Protein AF-A0A543ISK7-F1 (afdb_monomer)

pLDDT: mean 84.88, std 14.24, range [54.56, 98.5]

Foldseek 3Di:
DDQAQAWWDDVHFIKGFHDFDDPDDDGQWTWIAGPVRDTDIDGPPRTHHDPDPDPVPCDDPD

Secondary structure (DSSP, 8-state):
---TT-EEEETTEEEEEEEE--SSS--SEEEEEETT--EEEEESTT-EEPPPPPGGG-----

Solvent-accessible surface area (backbone atoms only — not comparable to full-atom values): 3917 Å² total; per-residue (Å²): 134,84,64,53,76,40,62,27,22,55,92,83,40,63,29,35,27,72,41,70,51,74,81,96,76,63,61,50,42,26,34,32,34,40,88,88,67,51,72,46,80,43,62,43,74,79,56,38,74,65,79,74,84,60,81,83,76,66,73,79,84,124

Structure (mmCIF, N/CA/C/O backbone):
data_AF-A0A543ISK7-F1
#
_entry.id   AF-A0A543ISK7-F1
#
loop_
_atom_site.group_PDB
_atom_site.id
_atom_site.type_symbol
_atom_site.label_atom_id
_atom_site.label_alt_id
_atom_site.label_comp_id
_atom_site.label_asym_id
_atom_site.label_entity_id
_atom_site.label_seq_id
_atom_site.pdbx_PDB_ins_code
_atom_site.Cartn_x
_atom_site.Cartn_y
_atom_site.Cartn_z
_atom_site.occupancy
_atom_site.B_iso_or_equiv
_atom_site.auth_seq_id
_atom_site.auth_comp_id
_atom_site.auth_asym_id
_atom_site.auth_atom_id
_atom_site.pdbx_PDB_model_num
ATOM 1 N N . MET A 1 1 ? 5.470 11.999 -8.035 1.00 61.50 1 MET A N 1
ATOM 2 C CA . MET A 1 1 ? 5.008 11.786 -6.641 1.00 61.50 1 MET A CA 1
ATOM 3 C C . MET A 1 1 ? 5.223 10.327 -6.253 1.00 61.50 1 MET A C 1
ATOM 5 O O . MET A 1 1 ? 4.746 9.462 -6.979 1.00 61.50 1 MET A O 1
ATOM 9 N N . SER A 1 2 ? 5.928 10.038 -5.155 1.00 80.50 2 SER A N 1
ATOM 10 C CA . SER A 1 2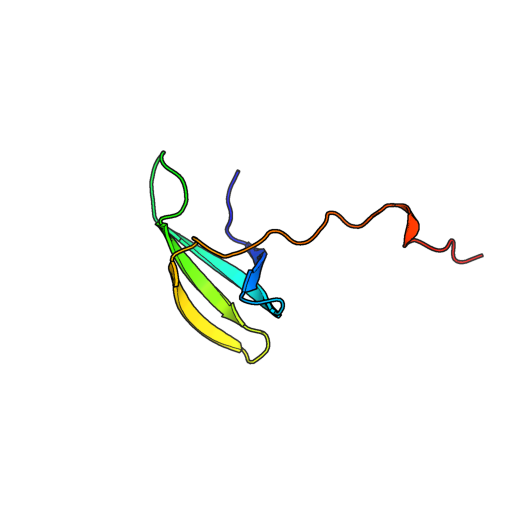 ? 6.125 8.654 -4.688 1.00 80.50 2 SER A CA 1
ATOM 11 C C . SER A 1 2 ? 4.854 8.092 -4.032 1.00 80.50 2 SER A C 1
ATOM 13 O O . SER A 1 2 ? 4.093 8.832 -3.397 1.00 80.50 2 SER A O 1
ATOM 15 N N . ILE A 1 3 ? 4.608 6.789 -4.210 1.00 87.94 3 ILE A N 1
ATOM 16 C CA . ILE A 1 3 ? 3.510 6.056 -3.557 1.00 87.94 3 ILE A CA 1
ATOM 17 C C . ILE A 1 3 ? 3.913 5.437 -2.215 1.00 87.94 3 ILE A C 1
ATOM 19 O O . ILE A 1 3 ? 3.035 5.052 -1.449 1.00 87.94 3 ILE A O 1
ATOM 23 N N . VAL A 1 4 ? 5.215 5.336 -1.941 1.00 91.75 4 VAL A N 1
ATOM 24 C CA . VAL A 1 4 ? 5.741 4.773 -0.693 1.00 91.75 4 VAL A CA 1
ATOM 25 C C . VAL A 1 4 ? 5.303 5.636 0.489 1.00 91.75 4 VAL A C 1
ATOM 27 O O . VAL A 1 4 ? 5.239 6.860 0.386 1.00 91.75 4 VAL A O 1
ATOM 30 N N . GLY A 1 5 ? 4.948 4.984 1.595 1.00 92.00 5 GLY A N 1
ATOM 31 C CA . GLY A 1 5 ? 4.436 5.605 2.814 1.00 92.00 5 GLY A CA 1
ATOM 32 C C . GLY A 1 5 ? 2.945 5.937 2.778 1.00 92.00 5 GLY A C 1
ATOM 33 O O . GLY A 1 5 ? 2.371 6.228 3.824 1.00 92.00 5 GLY A O 1
ATOM 34 N N . ARG A 1 6 ? 2.290 5.870 1.613 1.00 92.88 6 ARG A N 1
ATOM 35 C CA . ARG A 1 6 ? 0.854 6.153 1.497 1.00 92.88 6 ARG A CA 1
ATOM 36 C C . ARG A 1 6 ? 0.013 4.957 1.932 1.00 92.88 6 ARG A C 1
ATOM 38 O O . ARG A 1 6 ? 0.376 3.806 1.683 1.00 92.88 6 ARG A O 1
ATOM 45 N N . VAL A 1 7 ? -1.147 5.261 2.506 1.00 94.94 7 VAL A N 1
ATOM 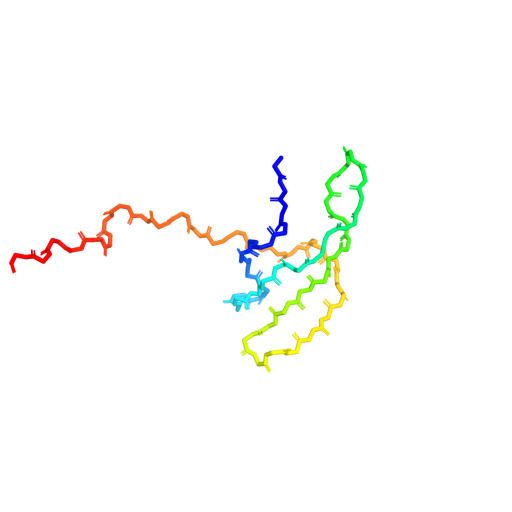46 C CA . VAL A 1 7 ? -2.179 4.279 2.846 1.00 94.94 7 VAL A CA 1
ATOM 47 C C . VAL A 1 7 ? -3.207 4.197 1.718 1.00 94.94 7 VAL A C 1
ATOM 49 O O . VAL A 1 7 ? -3.644 5.214 1.174 1.00 94.94 7 VAL A O 1
ATOM 52 N N . TYR A 1 8 ? -3.571 2.972 1.363 1.00 95.44 8 TYR A N 1
ATOM 53 C CA . TYR A 1 8 ? -4.607 2.628 0.396 1.00 95.44 8 TYR A CA 1
ATOM 54 C C . TYR A 1 8 ? -5.586 1.638 1.018 1.00 95.44 8 TYR A C 1
ATOM 56 O O . TYR A 1 8 ? -5.343 1.117 2.098 1.00 95.44 8 TYR A O 1
ATOM 64 N N . LEU A 1 9 ? -6.671 1.346 0.310 1.00 96.44 9 LEU A N 1
ATOM 65 C CA . LEU A 1 9 ? -7.632 0.320 0.678 1.00 96.44 9 LEU A CA 1
ATOM 66 C C . LEU A 1 9 ? -7.461 -0.930 -0.192 1.00 96.44 9 LEU A C 1
ATOM 68 O O . LEU A 1 9 ? -7.600 -0.868 -1.417 1.00 96.44 9 LEU A O 1
ATOM 72 N N . GLU A 1 10 ? -7.232 -2.073 0.449 1.00 96.12 10 GLU A N 1
ATOM 73 C CA . GLU A 1 10 ? -7.392 -3.418 -0.103 1.00 96.12 10 GLU A CA 1
ATOM 74 C C . GLU A 1 10 ? -8.753 -3.956 0.351 1.00 96.12 10 GLU A C 1
ATOM 76 O O . GLU A 1 10 ? -8.946 -4.246 1.526 1.00 96.12 10 GLU A O 1
ATOM 81 N N . LYS A 1 11 ? -9.720 -4.074 -0.572 1.00 94.44 11 LYS A N 1
ATOM 82 C CA . LYS A 1 11 ? -11.081 -4.564 -0.258 1.00 94.44 11 LYS A CA 1
ATOM 83 C C . LYS A 1 11 ? -11.731 -3.831 0.937 1.00 94.44 11 LYS A C 1
ATOM 85 O O . LYS A 1 11 ? -12.401 -4.443 1.756 1.00 94.44 11 LYS A O 1
ATOM 90 N N . GLY A 1 12 ? -11.504 -2.519 1.037 1.00 94.62 12 GLY A N 1
ATOM 91 C CA . GLY A 1 12 ? -12.034 -1.680 2.119 1.00 94.62 12 GLY A CA 1
ATOM 92 C C . GLY A 1 12 ? -11.181 -1.635 3.389 1.00 94.62 12 GLY A C 1
ATOM 93 O O . GLY A 1 12 ? -11.483 -0.833 4.262 1.00 94.62 12 GLY A O 1
ATOM 94 N N . ARG A 1 13 ? -10.098 -2.417 3.486 1.00 95.06 13 ARG A N 1
ATOM 95 C CA . ARG A 1 13 ? -9.194 -2.413 4.647 1.00 95.06 13 ARG A CA 1
ATOM 96 C C . ARG A 1 13 ? -7.904 -1.644 4.357 1.00 95.06 13 ARG A C 1
ATOM 98 O O . ARG A 1 13 ? -7.390 -1.758 3.239 1.00 95.06 13 ARG A O 1
ATOM 105 N N . PRO A 1 14 ? -7.378 -0.859 5.309 1.00 95.81 14 PRO A N 1
ATOM 106 C CA . PRO A 1 14 ? -6.194 -0.045 5.079 1.00 95.81 14 PRO A CA 1
ATOM 107 C C . PRO A 1 14 ? -4.931 -0.901 4.927 1.00 95.81 14 PRO A C 1
ATOM 109 O O . PRO A 1 14 ? -4.711 -1.870 5.650 1.00 95.81 14 PRO A O 1
ATOM 112 N N . VAL A 1 15 ? -4.088 -0.514 3.972 1.00 97.25 15 VAL A N 1
ATOM 113 C CA . VAL A 1 15 ? -2.765 -1.091 3.726 1.00 97.25 15 VAL A CA 1
ATOM 114 C C . VAL A 1 15 ? -1.761 0.017 3.428 1.00 97.25 15 VAL A C 1
ATOM 116 O O . VAL A 1 15 ? -2.044 0.933 2.651 1.00 97.25 15 VAL A O 1
ATOM 119 N N . ARG A 1 16 ? -0.573 -0.050 4.029 1.00 97.19 16 ARG A N 1
ATOM 120 C CA . ARG A 1 16 ? 0.508 0.919 3.810 1.00 97.19 16 ARG A CA 1
ATOM 121 C C . ARG A 1 16 ? 1.457 0.404 2.741 1.00 97.19 16 ARG A C 1
ATOM 123 O O . ARG A 1 16 ? 1.947 -0.712 2.842 1.00 97.19 16 ARG A O 1
ATOM 130 N N . VAL A 1 17 ? 1.766 1.217 1.735 1.00 95.44 17 VAL A N 1
ATOM 131 C CA . VAL A 1 17 ? 2.785 0.867 0.735 1.00 95.44 17 VAL A CA 1
ATOM 132 C C . VAL A 1 17 ? 4.176 1.098 1.320 1.00 95.44 17 VAL A C 1
ATOM 134 O O . VAL A 1 17 ? 4.523 2.227 1.665 1.00 95.44 17 VAL A O 1
ATOM 137 N N . LEU A 1 18 ? 4.991 0.048 1.380 1.00 95.81 18 LEU A N 1
ATOM 138 C CA . LEU A 1 18 ? 6.378 0.103 1.847 1.00 95.81 18 LEU A CA 1
ATOM 139 C C . LEU A 1 18 ? 7.373 0.247 0.692 1.00 95.81 18 LEU A C 1
ATOM 141 O O . LEU A 1 18 ? 8.355 0.971 0.807 1.00 95.81 18 LEU A O 1
ATOM 145 N N . ILE A 1 19 ? 7.114 -0.423 -0.433 1.00 93.62 19 ILE A N 1
ATOM 146 C CA . ILE A 1 19 ? 7.983 -0.402 -1.616 1.00 93.62 19 ILE A CA 1
ATOM 147 C C . ILE A 1 19 ? 7.108 -0.365 -2.864 1.00 93.62 19 ILE A C 1
ATOM 149 O O . ILE A 1 19 ? 6.098 -1.065 -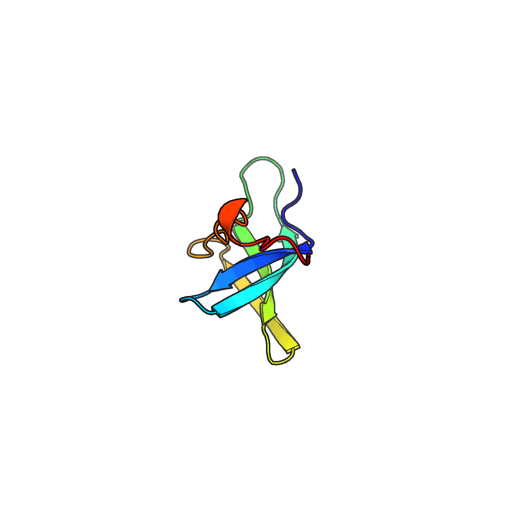2.943 1.00 93.62 19 ILE A O 1
ATOM 153 N N . GLY A 1 20 ? 7.505 0.435 -3.851 1.00 88.25 20 GLY A N 1
ATOM 154 C CA . GLY A 1 20 ? 6.948 0.390 -5.198 1.00 88.25 20 GLY A CA 1
ATOM 155 C C . GLY A 1 20 ? 8.054 0.191 -6.224 1.00 88.25 20 GLY A C 1
ATOM 156 O O . GLY A 1 20 ? 9.074 0.874 -6.167 1.00 88.25 20 GLY A O 1
ATOM 157 N N . TRP A 1 21 ? 7.840 -0.725 -7.168 1.00 82.44 21 TRP A N 1
ATOM 158 C CA . TRP A 1 21 ? 8.77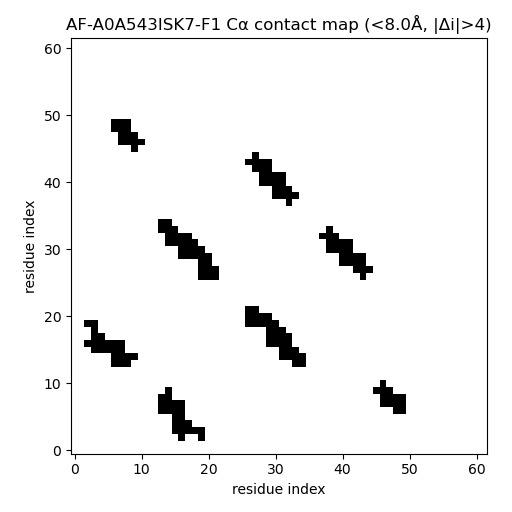6 -0.984 -8.262 1.00 82.44 21 TRP A CA 1
ATOM 159 C C . TRP A 1 21 ? 8.231 -0.448 -9.593 1.00 82.44 21 TRP A C 1
ATOM 161 O O . TRP A 1 21 ? 7.046 -0.613 -9.899 1.00 82.44 21 TRP A O 1
ATOM 171 N N . GLY A 1 22 ? 9.113 0.157 -10.396 1.00 70.94 22 GLY A N 1
ATOM 172 C CA . GLY A 1 22 ? 8.838 0.594 -11.771 1.00 70.94 22 GLY A CA 1
ATOM 173 C C . GLY A 1 22 ? 9.290 2.029 -12.067 1.00 70.94 22 GLY A C 1
ATOM 174 O O . GLY A 1 22 ? 8.983 2.953 -11.317 1.00 70.94 22 GLY A O 1
ATOM 175 N N . ARG A 1 23 ? 9.997 2.227 -13.188 1.00 64.00 23 ARG A N 1
ATOM 176 C CA . ARG A 1 23 ? 10.271 3.554 -13.768 1.00 64.00 23 ARG A CA 1
ATOM 177 C C . ARG A 1 23 ? 9.148 3.926 -14.750 1.00 64.00 23 ARG A C 1
ATOM 179 O O . ARG A 1 23 ? 8.766 3.111 -15.580 1.00 64.00 23 ARG A O 1
ATOM 186 N N . GLY A 1 24 ? 8.625 5.150 -14.654 1.00 62.72 24 GLY A N 1
ATOM 187 C CA . GLY A 1 24 ? 7.916 5.847 -15.743 1.00 62.72 24 GLY A CA 1
ATOM 188 C C . GLY A 1 24 ? 6.474 5.441 -16.104 1.00 62.72 24 GLY A C 1
ATOM 189 O O . GLY A 1 24 ? 5.810 6.235 -16.754 1.00 62.72 24 GLY A O 1
ATOM 190 N N . GLY A 1 25 ? 5.957 4.279 -15.680 1.00 67.69 25 GLY A N 1
ATOM 191 C CA . GLY A 1 25 ? 4.634 3.768 -16.116 1.00 67.69 25 GLY A CA 1
ATOM 192 C C . GLY A 1 25 ? 3.586 3.547 -15.017 1.00 67.69 25 GLY A C 1
ATOM 193 O O . GLY A 1 25 ? 2.543 2.950 -15.266 1.00 67.69 25 GLY A O 1
ATOM 194 N N . GLY A 1 26 ? 3.869 3.990 -13.791 1.00 70.50 26 GLY A N 1
ATOM 195 C CA . GLY A 1 26 ? 3.051 3.694 -12.615 1.00 70.50 26 GLY A CA 1
ATOM 196 C C . GLY A 1 26 ? 3.423 2.369 -11.927 1.00 70.50 26 GLY A C 1
ATOM 197 O O . GLY A 1 26 ? 4.159 1.545 -12.474 1.00 70.50 26 GLY A O 1
ATOM 198 N N . PRO A 1 27 ? 2.966 2.172 -10.682 1.00 78.44 27 PRO A N 1
ATOM 199 C CA . PRO A 1 27 ? 3.325 1.008 -9.876 1.00 78.44 27 PRO A CA 1
ATOM 200 C C . PRO A 1 27 ? 2.658 -0.274 -10.396 1.00 78.44 27 PRO A C 1
ATOM 202 O O . PRO A 1 27 ? 1.434 -0.350 -10.491 1.00 78.44 27 PRO A O 1
ATOM 205 N N . ARG A 1 28 ? 3.456 -1.307 -10.700 1.00 86.75 28 ARG A N 1
ATOM 206 C CA . ARG A 1 28 ? 2.940 -2.643 -11.061 1.00 86.75 28 ARG A CA 1
ATOM 207 C C . ARG A 1 28 ? 2.634 -3.457 -9.818 1.00 86.75 28 ARG A C 1
ATOM 209 O O . ARG A 1 28 ? 1.472 -3.693 -9.500 1.00 86.75 28 ARG A O 1
ATOM 216 N N . ASN A 1 29 ? 3.699 -3.845 -9.127 1.00 91.31 29 ASN A N 1
ATOM 217 C CA . ASN A 1 29 ? 3.652 -4.541 -7.855 1.00 91.31 29 ASN A CA 1
ATOM 218 C C . ASN A 1 29 ? 4.161 -3.608 -6.761 1.00 91.31 29 ASN A C 1
ATOM 220 O O . ASN A 1 29 ? 4.972 -2.712 -7.012 1.00 91.31 29 ASN A O 1
ATOM 224 N N . VAL A 1 30 ? 3.663 -3.829 -5.555 1.00 94.25 30 VAL A N 1
ATOM 225 C CA . VAL A 1 30 ? 4.023 -3.088 -4.354 1.00 94.25 30 VAL A CA 1
ATOM 226 C C . VAL A 1 30 ? 4.162 -4.049 -3.187 1.00 94.25 30 VAL A C 1
ATOM 228 O O . VAL A 1 30 ? 3.437 -5.042 -3.118 1.00 94.25 30 VAL A O 1
ATOM 231 N N . LEU A 1 31 ? 5.085 -3.747 -2.279 1.00 96.81 31 LEU A N 1
ATOM 232 C CA . LEU A 1 31 ? 5.082 -4.333 -0.946 1.00 96.81 31 LEU A CA 1
ATOM 233 C C . LEU A 1 31 ? 4.117 -3.521 -0.095 1.00 96.81 31 LEU A C 1
ATOM 235 O O . LEU A 1 31 ? 4.280 -2.301 0.011 1.00 96.81 31 LEU A O 1
ATOM 239 N N . VAL A 1 32 ? 3.141 -4.187 0.508 1.00 97.50 32 VAL A N 1
ATOM 240 C CA . VAL A 1 32 ? 2.224 -3.564 1.459 1.00 97.50 32 VAL A CA 1
ATOM 241 C C . VAL A 1 32 ? 2.345 -4.193 2.834 1.00 97.50 32 VAL A C 1
ATOM 243 O O . VAL A 1 32 ? 2.660 -5.375 2.950 1.00 97.50 32 VAL A O 1
ATOM 246 N N . GLU A 1 33 ? 2.056 -3.394 3.851 1.00 98.44 33 GLU A N 1
ATOM 247 C CA . GLU A 1 33 ? 1.822 -3.823 5.224 1.00 98.44 33 GLU A CA 1
ATOM 248 C C . GLU A 1 33 ? 0.342 -3.645 5.567 1.00 98.44 33 GLU A C 1
ATOM 250 O O . GLU A 1 33 ? -0.247 -2.600 5.269 1.00 98.44 33 GLU A O 1
ATOM 255 N N . ARG A 1 34 ? -0.262 -4.684 6.142 1.00 97.56 34 ARG A N 1
ATOM 256 C CA . ARG A 1 34 ? -1.654 -4.695 6.609 1.00 97.56 34 ARG A CA 1
ATOM 257 C C . ARG A 1 34 ? -1.739 -4.316 8.088 1.00 97.56 34 ARG A C 1
ATOM 259 O O . ARG A 1 34 ? -0.726 -4.212 8.770 1.00 97.56 34 ARG A O 1
ATOM 266 N N . GLU A 1 35 ? -2.963 -4.150 8.586 1.00 96.25 35 GLU A N 1
ATOM 267 C CA . GLU A 1 35 ? -3.245 -3.838 9.999 1.00 96.25 35 GLU A CA 1
ATOM 268 C C . GLU A 1 35 ? -2.671 -4.869 10.983 1.00 96.25 35 GLU A C 1
ATOM 270 O O . GLU A 1 35 ? -2.270 -4.505 12.082 1.00 96.25 35 GLU A O 1
ATOM 275 N N . ASP A 1 36 ? -2.595 -6.141 10.587 1.00 96.62 36 ASP A N 1
ATOM 276 C CA . ASP A 1 36 ? -2.023 -7.229 11.392 1.00 96.62 36 ASP A CA 1
ATOM 277 C C . ASP A 1 36 ? -0.480 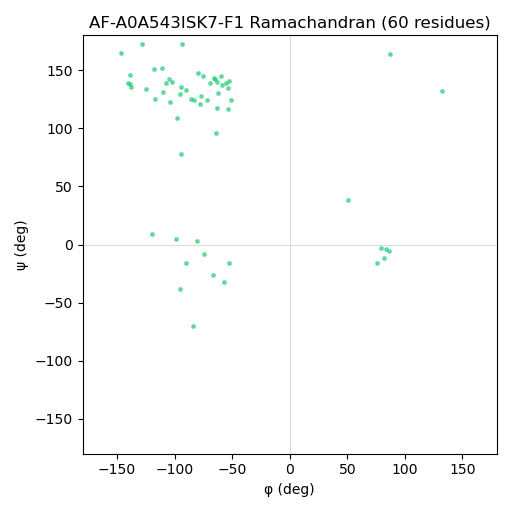-7.289 11.340 1.00 96.62 36 ASP A C 1
ATOM 279 O O . ASP A 1 36 ? 0.127 -8.205 11.890 1.00 96.62 36 ASP A O 1
ATOM 283 N N . GLY A 1 37 ? 0.167 -6.341 10.652 1.00 97.56 37 GLY A N 1
ATOM 284 C CA . GLY A 1 37 ? 1.619 -6.286 10.462 1.00 97.56 37 GLY A CA 1
ATOM 285 C C . GLY A 1 37 ? 2.159 -7.224 9.376 1.00 97.56 37 GLY A C 1
ATOM 286 O O . GLY A 1 37 ? 3.362 -7.188 9.071 1.00 97.56 37 GLY A O 1
ATOM 287 N N . SER A 1 38 ? 1.300 -8.043 8.755 1.00 98.00 38 SER A N 1
ATOM 288 C CA . SER A 1 38 ? 1.700 -8.924 7.659 1.00 98.00 38 SER A CA 1
ATOM 289 C C . SER A 1 38 ? 2.147 -8.117 6.441 1.00 98.00 38 SER A C 1
ATOM 291 O O . SER A 1 38 ? 1.603 -7.056 6.117 1.00 98.00 38 SER A O 1
ATOM 293 N N . LYS A 1 39 ? 3.173 -8.634 5.759 1.00 98.50 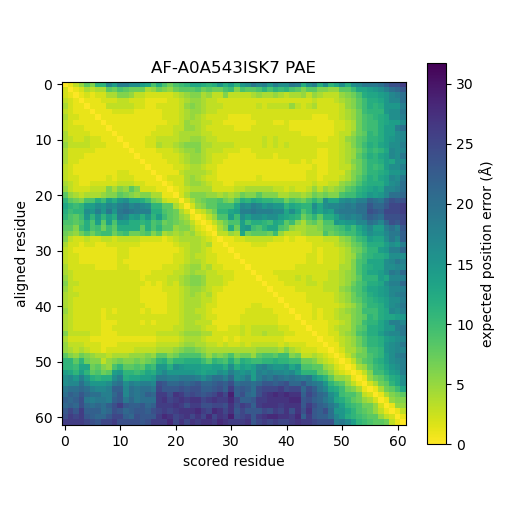39 LYS A N 1
ATOM 294 C CA . LYS A 1 39 ? 3.814 -7.989 4.613 1.00 98.50 39 LYS A CA 1
ATOM 295 C C . LYS A 1 39 ? 3.639 -8.853 3.379 1.00 98.50 39 LYS A C 1
ATOM 297 O O . LYS A 1 39 ? 3.996 -10.028 3.388 1.00 98.50 39 LYS A O 1
ATOM 302 N N . VAL A 1 40 ? 3.092 -8.276 2.313 1.00 97.56 40 VAL A N 1
ATOM 303 C CA . VAL A 1 40 ? 2.814 -9.016 1.077 1.00 97.56 40 VAL A CA 1
ATOM 304 C C . VAL A 1 40 ? 3.166 -8.194 -0.152 1.00 97.56 40 VAL A C 1
ATOM 306 O O . VAL A 1 40 ? 2.873 -6.999 -0.230 1.00 97.56 40 VAL A O 1
ATOM 309 N N . VAL A 1 41 ? 3.778 -8.851 -1.137 1.00 95.75 41 VAL A N 1
ATOM 310 C CA . VAL A 1 41 ? 3.939 -8.285 -2.476 1.00 95.75 41 VAL A CA 1
ATOM 311 C C . VAL A 1 41 ? 2.687 -8.590 -3.281 1.00 95.75 41 VAL A C 1
ATOM 313 O O . VAL A 1 41 ? 2.297 -9.748 -3.419 1.00 95.75 41 VAL A O 1
ATOM 316 N N . ARG A 1 42 ? 2.057 -7.557 -3.838 1.00 94.75 42 ARG A N 1
ATOM 317 C CA . ARG A 1 42 ? 0.878 -7.723 -4.693 1.00 94.75 42 ARG A CA 1
ATOM 318 C C . ARG A 1 42 ? 0.807 -6.678 -5.800 1.00 94.75 42 ARG A C 1
ATOM 320 O O . ARG A 1 42 ? 1.452 -5.633 -5.699 1.00 94.75 42 ARG A O 1
ATOM 327 N N . PRO A 1 43 ? -0.028 -6.901 -6.827 1.00 93.38 43 PRO A N 1
ATOM 328 C CA . PRO A 1 43 ? -0.340 -5.867 -7.798 1.00 93.38 43 PRO A CA 1
ATOM 329 C C . PRO A 1 43 ? -0.964 -4.632 -7.136 1.00 93.38 43 PRO A C 1
ATOM 331 O O . PRO A 1 43 ? -1.864 -4.765 -6.301 1.00 93.38 43 PRO A O 1
ATOM 334 N N . PHE A 1 44 ? -0.536 -3.440 -7.560 1.00 92.94 44 PHE A N 1
ATOM 335 C CA . PHE A 1 44 ? -1.117 -2.159 -7.145 1.00 92.94 44 PHE A CA 1
ATOM 336 C C . PHE A 1 44 ? -2.551 -1.991 -7.658 1.00 92.94 44 PHE A C 1
ATOM 338 O O . PHE A 1 44 ? -3.366 -1.304 -7.042 1.00 92.94 44 PHE A O 1
ATOM 345 N N . ARG A 1 45 ? -2.893 -2.655 -8.772 1.00 92.25 45 ARG A N 1
ATOM 346 C CA . ARG A 1 45 ? -4.265 -2.675 -9.293 1.00 92.25 45 ARG A CA 1
ATOM 347 C C . ARG A 1 45 ? -5.248 -3.130 -8.208 1.00 92.25 45 ARG A C 1
ATOM 349 O O . ARG A 1 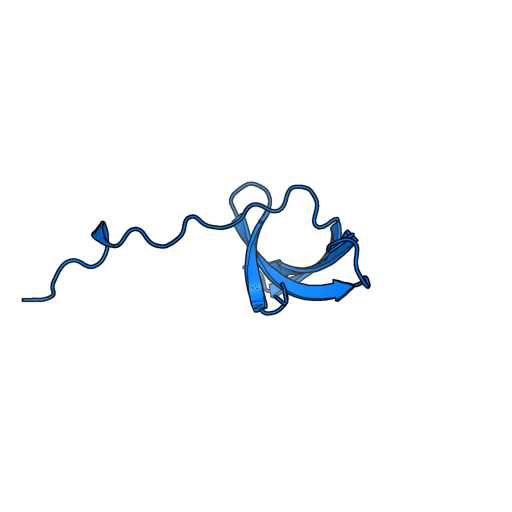45 ? -5.017 -4.113 -7.498 1.00 92.25 45 ARG A O 1
ATOM 356 N N . GLY A 1 46 ? -6.356 -2.403 -8.101 1.00 92.44 46 GLY A N 1
ATOM 357 C CA . GLY A 1 46 ? -7.401 -2.649 -7.109 1.00 92.44 46 GLY A CA 1
ATOM 358 C C . GLY A 1 46 ? -7.149 -2.028 -5.732 1.00 92.44 46 GLY A C 1
ATOM 359 O O . GLY A 1 46 ? -8.042 -2.109 -4.893 1.00 92.44 46 GLY A O 1
ATOM 360 N N . LEU A 1 47 ? -5.994 -1.393 -5.493 1.00 94.31 47 LEU A N 1
ATOM 361 C CA . LEU A 1 47 ? -5.809 -0.521 -4.333 1.00 94.31 47 LEU A CA 1
ATOM 362 C C . LEU A 1 47 ? -6.501 0.819 -4.585 1.00 94.31 47 LEU A C 1
ATOM 364 O O . LEU A 1 47 ? -6.273 1.464 -5.609 1.00 94.31 47 LEU A O 1
ATOM 368 N N . ARG A 1 48 ? -7.356 1.242 -3.654 1.00 94.62 48 ARG A N 1
ATOM 369 C CA . ARG A 1 48 ? -8.093 2.510 -3.760 1.00 94.62 48 ARG A CA 1
ATOM 370 C C . ARG A 1 48 ? -7.492 3.548 -2.826 1.00 94.62 48 ARG A C 1
ATOM 372 O O . ARG A 1 48 ? -7.063 3.206 -1.729 1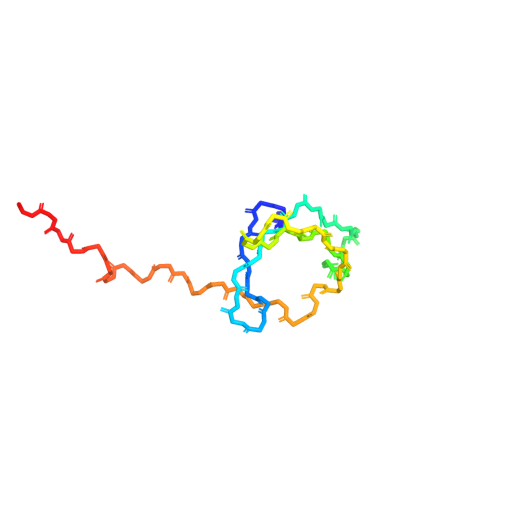.00 94.62 48 ARG A O 1
ATOM 379 N N . ARG A 1 49 ? -7.431 4.809 -3.255 1.00 90.81 49 ARG A N 1
ATOM 380 C CA . ARG A 1 49 ? -7.040 5.900 -2.354 1.00 90.81 49 ARG A CA 1
ATOM 381 C C . ARG A 1 49 ? -8.105 6.063 -1.275 1.00 90.81 49 ARG A C 1
ATOM 383 O O . ARG A 1 49 ? -9.292 5.927 -1.568 1.00 90.81 49 ARG A O 1
ATOM 390 N N . LEU A 1 50 ? -7.669 6.376 -0.059 1.00 85.50 50 LEU A N 1
ATOM 391 C CA . LEU A 1 50 ? -8.573 6.936 0.937 1.00 85.50 50 LEU A CA 1
ATOM 392 C C . LEU A 1 50 ? -9.151 8.253 0.393 1.00 85.50 50 LEU A C 1
ATOM 394 O O . LEU A 1 50 ? -8.432 8.971 -0.318 1.00 85.50 50 LEU A O 1
ATOM 398 N N . PRO A 1 51 ? -10.418 8.577 0.703 1.00 78.69 51 PRO A N 1
ATOM 399 C CA . PRO A 1 51 ? -10.920 9.925 0.491 1.00 78.69 51 PRO A CA 1
ATOM 400 C C . PRO A 1 51 ? -9.960 10.904 1.169 1.00 78.69 51 PRO A C 1
ATOM 402 O O . PRO A 1 51 ? -9.442 10.613 2.251 1.00 78.69 51 PRO A O 1
ATOM 405 N N . ALA A 1 52 ? -9.691 12.048 0.536 1.00 70.75 52 ALA A N 1
ATOM 406 C CA . ALA A 1 52 ? -9.054 13.132 1.271 1.00 70.75 52 ALA A CA 1
ATOM 407 C C . ALA A 1 52 ? -9.927 13.424 2.504 1.00 70.75 52 ALA A C 1
ATOM 409 O O . ALA A 1 52 ? -11.154 13.383 2.360 1.00 70.75 52 ALA A O 1
ATOM 410 N N . PRO A 1 53 ? -9.344 13.666 3.692 1.00 64.75 53 PRO A N 1
ATOM 411 C CA . PRO A 1 53 ? -10.140 14.070 4.839 1.00 64.75 53 PRO A CA 1
ATOM 412 C C . PRO A 1 53 ? -10.964 15.283 4.413 1.00 64.75 53 PRO A C 1
ATOM 414 O O . PRO A 1 53 ? -10.416 16.307 4.001 1.00 64.75 53 PRO A O 1
ATOM 417 N N . SER A 1 54 ? -12.287 15.134 4.411 1.00 58.31 54 SER A N 1
ATOM 418 C CA . SER A 1 54 ? -13.175 16.262 4.195 1.00 58.31 54 SER A CA 1
ATOM 419 C C . SER A 1 54 ? -12.944 17.233 5.343 1.00 58.31 54 SER A C 1
ATOM 421 O O . SER A 1 54 ? -12.993 16.830 6.505 1.00 58.31 54 SER A O 1
ATOM 423 N N . VAL A 1 55 ? -12.733 18.509 5.018 1.00 62.31 55 VAL A N 1
ATOM 424 C CA . VAL A 1 55 ? -12.539 19.612 5.981 1.00 62.31 55 VAL A CA 1
ATOM 425 C C . VAL A 1 55 ? -13.670 19.676 7.029 1.00 62.31 55 VAL A C 1
ATOM 427 O O . VAL A 1 55 ? -13.498 20.249 8.094 1.00 62.31 55 VAL A O 1
ATOM 430 N N . SER A 1 56 ? -14.797 19.005 6.780 1.00 59.16 56 SER A N 1
ATOM 431 C CA . SER A 1 56 ? -15.956 18.933 7.668 1.00 59.16 56 SER A CA 1
ATOM 432 C C . SER A 1 56 ? -15.813 18.030 8.907 1.00 59.16 56 SER A C 1
ATOM 434 O O . SER A 1 56 ? -16.723 18.035 9.724 1.00 59.16 56 SER A O 1
ATOM 436 N N . SER A 1 57 ? -14.743 17.236 9.060 1.00 57.50 57 SER A N 1
ATOM 437 C CA . SER A 1 57 ? -14.570 16.339 10.228 1.00 57.50 57 SER A CA 1
ATOM 438 C C . SER A 1 57 ? -13.665 16.910 11.324 1.00 57.50 57 SER A C 1
ATOM 440 O O . SER A 1 57 ? -13.364 16.218 12.294 1.00 57.50 57 SER A O 1
ATOM 442 N N . MET A 1 58 ? -13.219 18.157 11.174 1.00 54.56 58 MET A N 1
ATOM 443 C CA . MET A 1 58 ? -12.545 18.895 12.234 1.00 54.56 58 MET A CA 1
ATOM 444 C C . MET A 1 58 ? -13.612 19.721 12.955 1.00 54.56 58 MET A C 1
ATOM 446 O O . MET A 1 58 ? -13.790 20.902 12.673 1.00 54.56 58 MET A O 1
ATOM 450 N N . GLU A 1 59 ? -14.386 19.062 13.822 1.00 60.50 59 GLU A N 1
ATOM 451 C CA . GLU A 1 59 ? -15.194 19.763 14.825 1.00 60.50 59 GLU A CA 1
ATOM 452 C C . GLU A 1 59 ? -14.256 20.735 15.565 1.00 60.50 59 GLU A C 1
ATOM 454 O O . GLU A 1 59 ? -13.201 20.298 16.046 1.00 60.50 59 GLU A O 1
ATOM 459 N N . PRO A 1 60 ? -14.558 22.044 15.619 1.00 60.19 60 PRO A N 1
ATOM 460 C CA . PRO A 1 60 ? -13.779 22.950 16.437 1.00 60.19 60 PRO A CA 1
ATOM 461 C C . PRO A 1 60 ? -13.949 22.513 17.892 1.00 60.19 60 PRO A C 1
ATOM 463 O O . PRO A 1 60 ? -15.052 22.523 18.434 1.00 60.19 60 PRO A O 1
ATOM 466 N N . LEU A 1 61 ? -12.843 22.110 18.516 1.00 63.72 61 LEU A N 1
ATOM 467 C CA . LEU A 1 61 ? -12.747 22.072 19.969 1.00 63.72 61 LEU A CA 1
ATOM 468 C C . LEU A 1 61 ? -12.873 23.527 20.440 1.00 63.72 61 LEU A C 1
ATOM 470 O O . LEU A 1 61 ? -11.905 24.284 20.347 1.00 63.72 61 LEU A O 1
ATOM 474 N N . PHE A 1 62 ? -14.089 23.925 20.820 1.00 64.62 62 PHE A N 1
ATOM 475 C CA . PHE A 1 62 ? -14.320 25.109 21.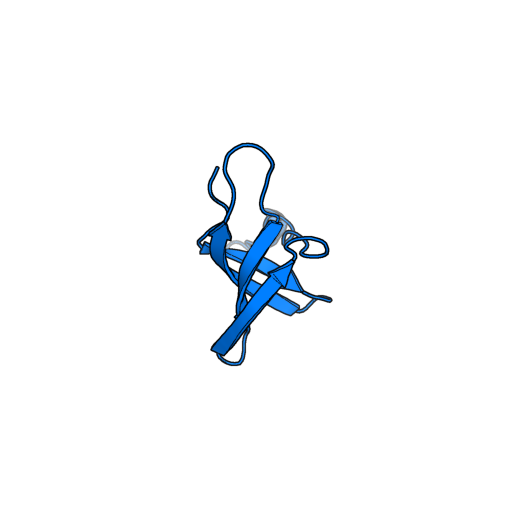646 1.00 64.62 62 PHE A CA 1
ATOM 476 C C . PHE A 1 62 ? -13.794 24.858 23.060 1.00 64.62 62 PHE A C 1
ATOM 478 O O . PHE A 1 62 ? -13.987 23.728 23.567 1.00 64.62 62 PHE A O 1
#

Nearest PDB structures (foldseek):
  6hq9-assembly2_B  TM=7.591E-01  e=1.329E-01  Homo sapiens
  5xfq-assembly1_B  TM=7.710E-01  e=4.189E-01  Mus musculus
  5oql-assembly1_m  TM=6.514E-01  e=6.793E-01  Thermochaetoides thermophila DSM 1495
  2n5u-assembly1_A  TM=6.794E-01  e=6.793E-01  Thermosynechococcus vestitus BP-1
  7old-assembly1_SE  TM=7.125E-01  e=3.919E+00  Thermochaetoides thermophila DSM 1495

Organism: NCBI:txid103836

Sequence (62 aa):
MSIVGRVYLEKGRPVRVLIGWGRGGGPRNVLVEREDGSKVVRPFRGLRRLPAPSVSSMEPLF

Mean predicted aligned error: 7.6 Å

Radius of gyration: 14.06 Å; Cα contacts (8 Å, |Δi|>4): 92; chains: 1; bounding box: 26×34×38 Å